Protein AF-A0A067CT91-F1 (afdb_monomer)

Sequence (136 aa):
MATRRDLDEMEADALPSALAAMAECAKYTSGLAAFYEASFDGAKAVHSSQTKEGVASLQEALALVTSNLTNLSSTLTAYMDCQCDELDRVHVKVDVLKLVRCAAYSAIGPTDAWPVPNRDASNIILLASTSGRRCR

pLDDT: mean 79.42, std 19.53, range [35.25, 97.0]

Nearest PDB structures (foldseek):
  8cqo-assembly1_B  TM=5.621E-01  e=2.980E+00  Borreliella burgdorferi B31
  2x3w-assembly2_C-2  TM=3.885E-01  e=8.613E+00  Mus musculus

Solvent-accessible surface area (backbone atoms only — not comparable to full-atom values): 8254 Å² total; per-residue (Å²): 132,69,49,76,65,56,49,52,49,36,66,72,42,55,51,54,50,38,52,49,52,42,51,52,49,51,52,52,53,51,50,52,50,54,49,48,53,65,73,66,53,74,96,62,87,74,55,73,66,61,54,52,54,47,52,51,52,52,51,51,52,51,50,51,51,53,50,41,50,51,50,36,53,51,53,52,49,56,50,52,52,39,52,50,51,51,51,52,52,51,50,53,53,51,52,50,51,52,50,52,51,52,53,51,51,67,71,71,48,96,66,97,79,74,85,71,85,84,78,80,96,79,76,90,83,79,79,86,88,74,89,82,78,87,77,136

Foldseek 3Di:
DDDPVNLVCLVPPQLVPLVVLLVVLVVVVVVLVVVVCVVPPDPDDDDPVVVVVNVVVVVVSVVSNVVSVVSNVVSVVVNVVNVVVVVVVVVVVVVVVVVVVVVVDVVVDDDPDDDDPDDDPPPPDDPDDDPDDDDD

Organism: Saprolegnia parasitica (strain CBS 223.65) (NCBI:txid695850)

Radius of gyration: 29.06 Å; Cα contacts (8 Å, |Δi|>4): 39; chains: 1; bounding box: 56×35×88 Å

Structure (mmCIF, N/CA/C/O backbone):
data_AF-A0A067CT91-F1
#
_entry.id   AF-A0A067CT91-F1
#
loop_
_atom_site.group_PDB
_atom_site.id
_atom_site.type_symbol
_atom_site.label_atom_id
_atom_site.label_alt_id
_atom_site.label_comp_id
_atom_site.label_asym_id
_atom_site.label_entity_id
_atom_site.label_seq_id
_atom_site.pdbx_PDB_ins_code
_atom_site.Cartn_x
_atom_site.Cartn_y
_atom_site.Cartn_z
_atom_site.occupancy
_atom_site.B_iso_or_equiv
_atom_site.auth_seq_id
_atom_site.auth_comp_id
_atom_site.auth_asym_id
_atom_site.auth_atom_id
_atom_site.pdbx_PDB_model_num
ATOM 1 N N . MET A 1 1 ? 17.652 7.616 -7.352 1.00 61.16 1 MET A N 1
ATOM 2 C CA . MET A 1 1 ? 17.290 6.807 -8.527 1.00 61.16 1 MET A CA 1
ATOM 3 C C . MET A 1 1 ? 17.067 5.395 -8.046 1.00 61.16 1 MET A C 1
ATOM 5 O O . MET A 1 1 ? 18.040 4.750 -7.663 1.00 61.16 1 MET A O 1
ATOM 9 N N . ALA A 1 2 ? 15.811 4.965 -8.030 1.00 74.19 2 ALA A N 1
ATOM 10 C CA . ALA A 1 2 ? 15.446 3.595 -7.708 1.00 74.19 2 ALA A CA 1
ATOM 11 C C . ALA A 1 2 ? 16.015 2.642 -8.764 1.00 74.19 2 ALA A C 1
ATOM 13 O O . ALA A 1 2 ? 16.121 2.974 -9.946 1.00 74.19 2 ALA A O 1
ATOM 14 N N . THR A 1 3 ? 16.464 1.471 -8.356 1.00 80.12 3 THR A N 1
ATOM 15 C CA . THR A 1 3 ? 16.940 0.403 -9.231 1.00 80.12 3 THR A CA 1
ATOM 16 C C . THR A 1 3 ? 15.797 -0.558 -9.536 1.00 80.12 3 THR A C 1
ATOM 18 O O . THR A 1 3 ? 14.829 -0.648 -8.786 1.00 80.12 3 THR A O 1
ATOM 21 N N . ARG A 1 4 ? 15.916 -1.333 -10.620 1.00 82.50 4 ARG A N 1
ATOM 22 C CA . ARG A 1 4 ? 14.945 -2.396 -10.918 1.00 82.50 4 ARG A CA 1
ATOM 23 C C . ARG A 1 4 ? 14.772 -3.369 -9.743 1.00 82.50 4 ARG A C 1
ATOM 25 O O . ARG A 1 4 ? 13.674 -3.842 -9.496 1.00 82.50 4 ARG A O 1
ATOM 32 N N . ARG A 1 5 ? 15.854 -3.608 -9.002 1.00 86.75 5 ARG A N 1
ATOM 33 C CA . ARG A 1 5 ? 15.851 -4.438 -7.802 1.00 86.75 5 ARG A CA 1
ATOM 34 C C . ARG A 1 5 ? 15.014 -3.830 -6.671 1.00 86.75 5 ARG A C 1
ATOM 36 O O . ARG A 1 5 ? 14.318 -4.579 -6.002 1.00 86.75 5 ARG A O 1
ATOM 43 N N . ASP A 1 6 ? 15.040 -2.509 -6.497 1.00 87.00 6 ASP A N 1
ATOM 44 C CA . ASP A 1 6 ? 14.220 -1.834 -5.480 1.00 87.00 6 ASP A CA 1
ATOM 45 C C . ASP A 1 6 ? 12.724 -2.037 -5.772 1.00 87.00 6 ASP A C 1
ATOM 47 O O . ASP A 1 6 ? 11.954 -2.328 -4.864 1.00 87.00 6 ASP A O 1
ATOM 51 N N . LEU A 1 7 ? 12.314 -1.987 -7.047 1.00 90.00 7 LEU A N 1
ATOM 52 C CA . LEU A 1 7 ? 10.942 -2.330 -7.445 1.00 90.00 7 LEU A CA 1
ATOM 53 C C . LEU A 1 7 ? 10.580 -3.778 -7.132 1.00 90.00 7 LEU A C 1
ATOM 55 O O . LEU A 1 7 ? 9.504 -4.026 -6.595 1.00 90.00 7 LEU A O 1
ATOM 59 N N . ASP A 1 8 ? 11.468 -4.718 -7.454 1.00 91.88 8 ASP A N 1
ATOM 60 C CA . ASP A 1 8 ? 11.218 -6.136 -7.195 1.00 91.88 8 ASP A CA 1
ATOM 61 C C . ASP A 1 8 ? 11.081 -6.398 -5.677 1.00 91.88 8 ASP A C 1
ATOM 63 O O . ASP A 1 8 ? 10.205 -7.151 -5.255 1.00 91.88 8 ASP A O 1
ATOM 67 N N . GLU A 1 9 ? 11.887 -5.733 -4.838 1.00 91.94 9 GLU A N 1
ATOM 68 C CA . GLU A 1 9 ? 11.780 -5.795 -3.371 1.00 91.94 9 GLU A CA 1
ATOM 69 C C . GLU A 1 9 ? 10.462 -5.173 -2.863 1.00 91.94 9 GLU A C 1
ATOM 71 O O . GLU A 1 9 ? 9.804 -5.731 -1.978 1.00 91.94 9 GLU A O 1
ATOM 76 N N . MET A 1 10 ? 10.014 -4.063 -3.459 1.00 93.00 10 MET A N 1
ATOM 77 C CA . MET A 1 10 ? 8.729 -3.449 -3.112 1.00 93.00 10 MET A CA 1
ATOM 78 C C . MET A 1 10 ? 7.526 -4.324 -3.482 1.00 93.00 10 MET A C 1
ATOM 80 O O . MET A 1 10 ? 6.580 -4.413 -2.698 1.00 93.00 10 MET A O 1
ATOM 84 N N . GLU A 1 11 ? 7.552 -4.965 -4.652 1.00 93.19 11 GLU A N 1
ATOM 85 C CA . GLU A 1 11 ? 6.474 -5.836 -5.142 1.00 93.19 11 GLU A CA 1
ATOM 86 C C . GLU A 1 11 ? 6.416 -7.168 -4.387 1.00 93.19 11 GLU A C 1
ATOM 88 O O . GLU A 1 11 ? 5.325 -7.681 -4.131 1.00 93.19 11 GLU A O 1
ATOM 93 N N . ALA A 1 12 ? 7.574 -7.721 -4.015 1.00 94.38 12 ALA A N 1
ATOM 94 C CA . ALA A 1 12 ? 7.660 -9.019 -3.356 1.00 94.38 12 ALA A CA 1
ATOM 95 C C . ALA A 1 12 ? 7.388 -8.966 -1.846 1.00 94.38 12 ALA A C 1
ATOM 97 O O . ALA A 1 12 ? 6.882 -9.947 -1.301 1.00 94.38 12 ALA A O 1
ATOM 98 N N . ASP A 1 13 ? 7.723 -7.859 -1.174 1.00 94.94 13 ASP A N 1
ATOM 99 C CA . ASP A 1 13 ? 7.678 -7.787 0.291 1.00 94.94 13 ASP A CA 1
ATOM 100 C C . ASP A 1 13 ? 6.944 -6.547 0.811 1.00 94.94 13 ASP A C 1
ATOM 102 O O . ASP A 1 13 ? 5.897 -6.668 1.451 1.00 94.94 13 ASP A O 1
ATOM 106 N N . ALA A 1 14 ? 7.434 -5.341 0.503 1.00 92.38 14 ALA A N 1
ATOM 107 C CA . ALA A 1 14 ? 6.953 -4.126 1.168 1.00 92.38 14 ALA A CA 1
ATOM 108 C C . ALA A 1 14 ? 5.453 -3.856 0.938 1.00 92.38 14 ALA A C 1
ATOM 110 O O . ALA A 1 14 ? 4.723 -3.567 1.891 1.00 92.38 14 ALA A O 1
ATOM 111 N N . LEU A 1 15 ? 4.974 -3.973 -0.307 1.00 93.94 15 LEU A N 1
ATOM 112 C CA . LEU A 1 15 ? 3.559 -3.785 -0.645 1.00 93.94 15 LEU A CA 1
ATOM 113 C C . LEU A 1 15 ? 2.668 -4.893 -0.055 1.00 93.94 15 LEU A C 1
ATOM 115 O O . LEU A 1 15 ? 1.705 -4.547 0.639 1.00 93.94 15 LEU A O 1
ATOM 119 N N . PRO A 1 16 ? 2.958 -6.198 -0.257 1.00 96.50 16 PRO A N 1
ATOM 120 C CA . PRO A 1 16 ? 2.215 -7.270 0.404 1.00 96.50 16 PRO A CA 1
ATOM 121 C C . PRO A 1 16 ? 2.158 -7.125 1.926 1.00 96.50 16 PRO A C 1
ATOM 123 O O . PRO A 1 16 ? 1.092 -7.296 2.514 1.00 96.50 16 PRO A O 1
ATOM 126 N N . SER A 1 17 ? 3.276 -6.763 2.560 1.00 95.94 17 SER A N 1
ATOM 127 C CA . SER A 1 17 ? 3.377 -6.583 4.009 1.00 95.94 17 SER A CA 1
ATOM 128 C C . SER A 1 17 ? 2.502 -5.427 4.506 1.00 95.94 17 SER A C 1
ATOM 130 O O . SER A 1 17 ? 1.702 -5.604 5.430 1.00 95.94 17 SER A O 1
ATOM 132 N N . ALA A 1 18 ? 2.552 -4.265 3.843 1.00 94.94 18 ALA A N 1
ATOM 133 C CA . ALA A 1 18 ? 1.709 -3.118 4.187 1.00 94.94 18 ALA A CA 1
ATOM 134 C C . ALA A 1 18 ? 0.207 -3.414 4.003 1.00 94.94 18 ALA A C 1
ATOM 136 O O . ALA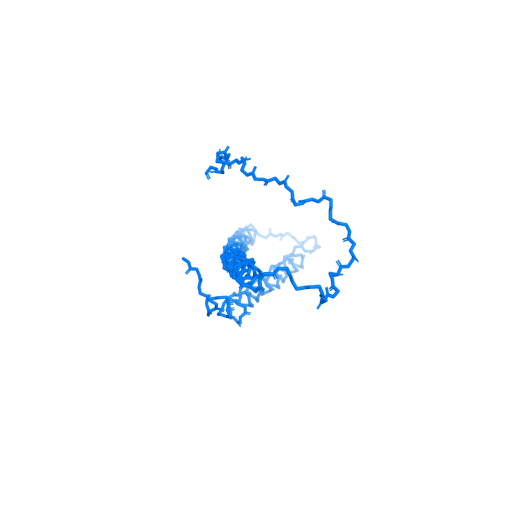 A 1 18 ? -0.617 -3.029 4.839 1.00 94.94 18 ALA A O 1
ATOM 137 N N . LEU A 1 19 ? -0.159 -4.135 2.937 1.00 95.00 19 LEU A N 1
ATOM 138 C CA . LEU A 1 19 ? -1.540 -4.561 2.689 1.00 95.00 19 LEU A CA 1
ATOM 139 C C . LEU A 1 19 ? -2.018 -5.594 3.718 1.00 95.00 19 LEU A C 1
ATOM 141 O O . LEU A 1 19 ? -3.145 -5.491 4.207 1.00 95.00 19 LEU A O 1
ATOM 145 N N . ALA A 1 20 ? -1.170 -6.557 4.084 1.00 96.44 20 ALA A N 1
ATOM 146 C CA . ALA A 1 20 ? -1.477 -7.546 5.113 1.00 96.44 20 ALA A CA 1
ATOM 147 C C . ALA A 1 20 ? -1.690 -6.885 6.484 1.00 96.44 20 ALA A C 1
ATOM 149 O O . ALA A 1 20 ? -2.673 -7.185 7.160 1.00 96.44 20 ALA A O 1
ATOM 150 N N . ALA A 1 21 ? -0.839 -5.925 6.861 1.00 94.62 21 ALA A N 1
ATOM 151 C CA . ALA A 1 21 ? -0.996 -5.156 8.096 1.00 94.62 21 ALA A CA 1
ATOM 152 C C . ALA A 1 21 ? -2.329 -4.384 8.133 1.00 94.62 21 ALA A C 1
ATOM 154 O O . ALA A 1 21 ? -3.032 -4.399 9.146 1.00 94.62 21 ALA A O 1
ATOM 155 N N . MET A 1 22 ? -2.728 -3.770 7.014 1.00 94.81 22 MET A N 1
ATOM 156 C CA . MET A 1 22 ? -4.035 -3.114 6.892 1.00 94.81 22 MET A CA 1
ATOM 157 C C . MET A 1 22 ? -5.204 -4.100 6.991 1.00 94.81 22 MET A C 1
ATOM 159 O O . MET A 1 22 ? -6.207 -3.791 7.637 1.00 94.81 22 MET A O 1
ATOM 163 N N . ALA A 1 23 ? -5.086 -5.291 6.399 1.00 95.00 23 ALA A N 1
ATOM 164 C CA . ALA A 1 23 ? -6.114 -6.324 6.492 1.00 95.00 23 ALA A CA 1
ATOM 165 C C . ALA A 1 23 ? -6.296 -6.823 7.936 1.00 95.00 23 ALA A C 1
ATOM 167 O O . ALA A 1 23 ? -7.428 -6.960 8.403 1.00 95.00 23 ALA A O 1
ATOM 168 N N . GLU A 1 24 ? -5.202 -7.041 8.668 1.00 95.12 24 GLU A N 1
ATOM 169 C CA . GLU A 1 24 ? -5.257 -7.400 10.090 1.00 95.12 24 GLU A CA 1
ATOM 170 C C . GLU A 1 24 ? -5.831 -6.263 10.946 1.00 95.12 24 GLU A C 1
ATOM 172 O O . GLU A 1 24 ? -6.676 -6.499 11.811 1.00 95.12 24 GLU A O 1
ATOM 177 N N . CYS A 1 25 ? -5.472 -5.012 10.650 1.00 94.94 25 CYS A N 1
ATOM 178 C CA . CYS A 1 25 ? -6.051 -3.843 11.310 1.00 94.94 25 CYS A CA 1
ATOM 179 C C . CYS A 1 25 ? -7.576 -3.752 11.095 1.00 94.94 25 CYS A C 1
ATOM 181 O O . CYS A 1 25 ? -8.330 -3.487 12.037 1.00 94.94 25 CYS A O 1
ATOM 183 N N . ALA A 1 26 ? -8.055 -4.044 9.883 1.00 94.38 26 ALA A N 1
ATOM 184 C CA . ALA A 1 26 ? -9.483 -4.082 9.572 1.00 94.38 26 ALA A CA 1
ATOM 185 C C . ALA A 1 26 ? -10.216 -5.207 10.326 1.00 94.38 26 ALA A C 1
ATOM 187 O O . ALA A 1 26 ? -11.309 -4.988 10.857 1.00 94.38 26 ALA A O 1
ATOM 188 N N . LYS A 1 27 ? -9.612 -6.399 10.435 1.00 95.44 27 LYS A N 1
ATOM 189 C CA . LYS A 1 27 ? -10.169 -7.506 11.234 1.00 95.44 27 LYS A CA 1
ATOM 190 C C . LYS A 1 27 ? -10.267 -7.135 12.712 1.00 95.44 27 LYS A C 1
ATOM 192 O O . LYS A 1 27 ? -11.321 -7.326 13.314 1.00 95.44 27 LYS A O 1
ATOM 197 N N . TYR A 1 28 ? -9.194 -6.580 13.277 1.00 94.06 28 TYR A N 1
ATOM 198 C CA . TYR A 1 28 ? -9.151 -6.152 14.675 1.00 94.06 28 TYR A CA 1
ATOM 199 C C . TYR A 1 28 ? -10.241 -5.120 14.985 1.00 94.06 28 TYR A C 1
ATOM 201 O O . TYR A 1 28 ? -11.024 -5.308 15.913 1.00 94.06 28 TYR A O 1
ATOM 209 N N . THR A 1 29 ? -10.341 -4.064 14.175 1.00 93.31 29 THR A N 1
ATOM 210 C CA . THR A 1 29 ? -11.334 -2.997 14.384 1.00 93.31 29 THR A CA 1
ATOM 211 C C . THR A 1 29 ? -12.771 -3.479 14.195 1.00 93.31 29 THR A C 1
ATOM 213 O O . THR A 1 29 ? -13.646 -3.082 14.961 1.00 93.31 29 THR A O 1
ATOM 216 N N . SER A 1 30 ? -13.015 -4.394 13.252 1.00 93.12 30 SER A N 1
ATOM 217 C CA . SER A 1 30 ? -14.328 -5.037 13.087 1.00 93.12 30 SER A CA 1
ATOM 218 C C . SER A 1 30 ? -14.702 -5.895 14.301 1.00 93.12 30 SER A C 1
ATOM 220 O O . SER A 1 30 ? -15.831 -5.831 14.782 1.00 93.12 30 SER A O 1
ATOM 222 N N . GLY A 1 31 ? -13.751 -6.671 14.836 1.00 92.25 31 GLY A N 1
ATOM 223 C CA . GLY A 1 31 ? -13.958 -7.457 16.055 1.00 92.25 31 GLY A CA 1
ATOM 224 C C . GLY A 1 31 ? -14.211 -6.581 17.283 1.00 92.25 31 GLY A C 1
ATOM 225 O O . GLY A 1 31 ? -15.087 -6.888 18.089 1.00 92.25 31 GLY A O 1
ATOM 226 N N . LEU A 1 32 ? -13.499 -5.456 17.390 1.00 91.50 32 LEU A N 1
ATOM 227 C CA . LEU A 1 32 ? -13.699 -4.474 18.454 1.00 91.50 32 LEU A CA 1
ATOM 228 C C . LEU A 1 32 ? -15.090 -3.827 18.377 1.00 91.50 32 LEU A C 1
ATOM 230 O O . LEU A 1 32 ? -15.761 -3.689 19.399 1.00 91.50 32 LEU A O 1
ATOM 234 N N . ALA A 1 33 ? -15.548 -3.482 17.169 1.00 88.88 33 ALA A N 1
ATOM 235 C CA . ALA A 1 33 ? -16.893 -2.958 16.948 1.00 88.88 33 ALA A CA 1
ATOM 236 C C . ALA A 1 33 ? -17.967 -3.967 17.386 1.00 88.88 33 ALA A C 1
ATOM 238 O O . ALA A 1 33 ? -18.842 -3.612 18.173 1.00 88.88 33 ALA A O 1
ATOM 239 N N . ALA A 1 34 ? -17.847 -5.232 16.969 1.00 89.50 34 ALA A N 1
ATOM 240 C CA . ALA A 1 34 ? -18.775 -6.294 17.361 1.00 89.50 34 ALA A CA 1
ATOM 241 C C . ALA A 1 34 ? -18.771 -6.557 18.879 1.00 89.50 34 ALA A C 1
ATOM 243 O O . ALA A 1 34 ? -19.825 -6.773 19.4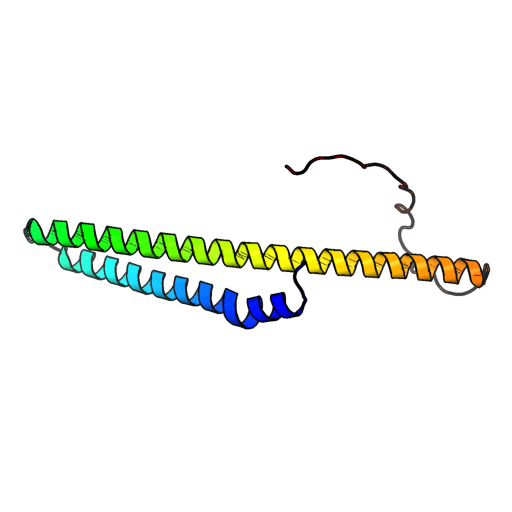77 1.00 89.50 34 ALA A O 1
ATOM 244 N N . PHE A 1 35 ? -17.597 -6.514 19.523 1.00 87.75 35 PHE A N 1
ATOM 245 C CA . PHE A 1 35 ? -17.479 -6.652 20.975 1.00 87.75 35 PHE A CA 1
ATOM 246 C C . PHE A 1 35 ? -18.238 -5.546 21.709 1.00 87.75 35 PHE A C 1
ATOM 248 O O . PHE A 1 35 ? -18.976 -5.835 22.654 1.00 87.75 35 PHE A O 1
ATOM 255 N N . TYR A 1 36 ? -18.073 -4.288 21.291 1.00 85.88 36 TYR A N 1
ATOM 256 C CA . TYR A 1 36 ? -18.772 -3.181 21.933 1.00 85.88 36 TYR A CA 1
ATOM 257 C C . TYR A 1 36 ? -20.263 -3.189 21.629 1.00 85.88 36 TYR A C 1
ATOM 259 O O . TYR A 1 36 ? -21.048 -3.009 22.554 1.00 85.88 36 TYR A O 1
ATOM 267 N N . GLU A 1 37 ? -20.667 -3.485 20.397 1.00 85.44 37 GLU A N 1
ATOM 268 C CA . GLU A 1 37 ? -22.080 -3.658 20.064 1.00 85.44 37 GLU A CA 1
ATOM 269 C C . GLU A 1 37 ? -22.733 -4.685 21.001 1.00 85.44 37 GLU A C 1
ATOM 271 O O . GLU A 1 37 ? -23.684 -4.343 21.694 1.00 85.44 37 GLU A O 1
ATOM 276 N N . ALA A 1 38 ? -22.138 -5.871 21.172 1.00 84.81 38 ALA A N 1
ATOM 277 C CA . ALA A 1 38 ? -22.639 -6.897 22.093 1.00 84.81 38 ALA A CA 1
ATOM 278 C C . ALA A 1 38 ? -22.555 -6.511 23.586 1.00 84.81 38 ALA A C 1
ATOM 280 O O . ALA A 1 38 ?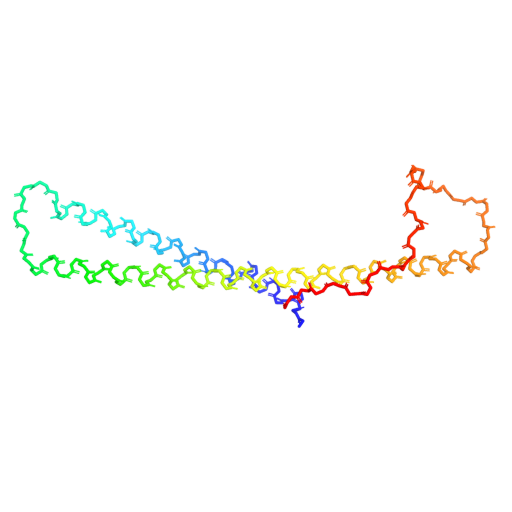 -23.396 -6.925 24.387 1.00 84.81 38 ALA A O 1
ATOM 281 N N . SER A 1 39 ? -21.536 -5.744 23.987 1.00 80.06 39 SER A N 1
ATOM 282 C CA . SER A 1 39 ? -21.329 -5.334 25.386 1.00 80.06 39 SER A CA 1
ATOM 283 C C . SER A 1 39 ? -22.319 -4.263 25.844 1.00 80.06 39 SER A C 1
ATOM 285 O O . SER A 1 39 ? -22.657 -4.207 27.028 1.00 80.06 39 SER A O 1
ATOM 287 N N . PHE A 1 40 ? -22.773 -3.423 24.914 1.00 77.19 40 PHE A N 1
ATOM 288 C CA . PHE A 1 40 ? -23.707 -2.326 25.160 1.00 77.19 40 PHE A CA 1
ATOM 289 C C . PHE A 1 40 ? -25.145 -2.643 24.716 1.00 77.19 40 PHE A C 1
ATOM 291 O O . PHE A 1 40 ? -26.035 -1.815 24.920 1.00 77.19 40 PHE A O 1
ATOM 298 N N . ASP A 1 41 ? -25.392 -3.830 24.153 1.00 75.56 41 ASP A N 1
ATOM 299 C CA . ASP A 1 41 ? -26.719 -4.229 23.691 1.00 75.56 41 ASP A CA 1
ATOM 300 C C . ASP A 1 41 ? -27.698 -4.492 24.854 1.00 75.56 41 ASP A C 1
ATOM 302 O O . ASP A 1 41 ? -27.369 -5.121 25.868 1.00 75.56 41 ASP A O 1
ATOM 306 N N . GLY A 1 42 ? -28.933 -4.014 24.675 1.00 55.41 42 GLY A N 1
ATOM 307 C CA . GLY A 1 42 ? -30.098 -4.278 25.521 1.00 55.41 42 GLY A CA 1
ATOM 308 C C . GLY A 1 42 ? -30.046 -3.738 26.956 1.00 55.41 42 GLY A C 1
ATOM 309 O O . GLY A 1 42 ? -29.637 -4.456 27.856 1.00 55.41 42 GLY A O 1
ATOM 310 N N . ALA A 1 43 ? -30.567 -2.525 27.198 1.00 59.69 43 ALA A N 1
ATOM 311 C CA . ALA A 1 43 ? -31.014 -1.967 28.498 1.00 59.69 43 ALA A CA 1
ATOM 312 C C . ALA A 1 43 ? -30.100 -2.128 29.744 1.00 59.69 43 ALA A C 1
ATOM 314 O O . ALA A 1 43 ? -30.517 -1.813 30.862 1.00 59.69 43 ALA A O 1
ATOM 315 N N . LYS A 1 44 ? -28.859 -2.597 29.592 1.00 69.44 44 LYS A N 1
ATOM 316 C CA . LYS A 1 44 ? -27.908 -2.792 30.684 1.00 69.44 44 LYS A CA 1
ATOM 317 C C . LYS A 1 44 ? -27.294 -1.447 31.039 1.00 69.44 44 LYS A C 1
ATOM 319 O O . LYS A 1 44 ? -26.667 -0.794 30.211 1.00 69.44 44 LYS A O 1
ATOM 324 N N . ALA A 1 45 ? -27.473 -1.035 32.290 1.00 63.72 45 ALA A N 1
ATOM 325 C CA . ALA A 1 45 ? -26.767 0.116 32.828 1.00 63.72 45 ALA A CA 1
ATOM 326 C C . ALA A 1 45 ? -25.263 -0.189 32.826 1.00 63.72 45 ALA A C 1
ATOM 328 O O . ALA A 1 45 ? -24.803 -1.065 33.559 1.00 63.72 45 ALA A O 1
ATOM 329 N 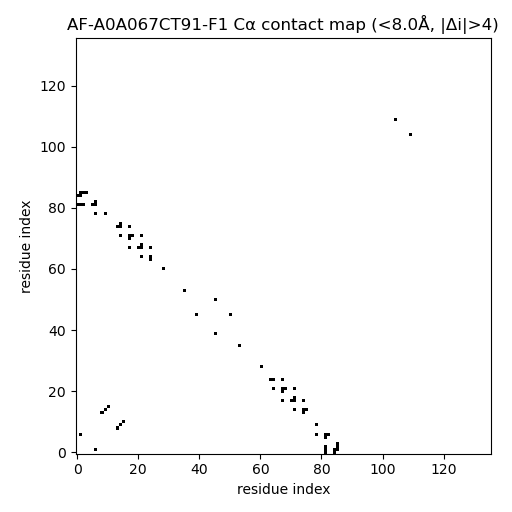N . VAL A 1 46 ? -24.510 0.512 31.981 1.00 73.88 46 VAL A N 1
ATOM 330 C CA . VAL A 1 46 ? -23.060 0.337 31.896 1.00 73.88 46 VAL A CA 1
ATOM 331 C C . VAL A 1 46 ? -22.375 1.168 32.968 1.00 73.88 46 VAL A C 1
ATOM 333 O O . VAL A 1 46 ? -22.694 2.342 33.171 1.00 73.88 46 VAL A O 1
ATOM 336 N N . HIS A 1 47 ? -21.429 0.553 33.675 1.00 80.12 47 HIS A N 1
ATOM 337 C CA . HIS A 1 47 ? -20.665 1.253 34.694 1.00 80.12 47 HIS A CA 1
ATOM 338 C C . HIS A 1 47 ? -19.702 2.257 34.042 1.00 80.12 47 HIS A C 1
ATOM 340 O O . HIS A 1 47 ? -19.076 1.966 33.024 1.00 80.12 47 HIS A O 1
ATOM 346 N N . SER A 1 48 ? -19.518 3.429 34.654 1.00 79.44 48 SER A N 1
ATOM 347 C CA . SER A 1 48 ? -18.697 4.509 34.077 1.00 79.44 48 SER A CA 1
ATOM 348 C C . SER A 1 48 ? -17.235 4.114 33.808 1.00 79.44 48 SER A C 1
ATOM 350 O O . SER A 1 48 ? -16.603 4.676 32.914 1.00 79.44 48 SER A O 1
ATOM 352 N N . SER A 1 49 ? -16.691 3.135 34.543 1.00 82.06 49 SER A N 1
ATOM 353 C CA . SER A 1 49 ? -15.351 2.584 34.285 1.00 82.06 49 SER A CA 1
ATOM 354 C C . SER A 1 49 ? -15.271 1.829 32.955 1.00 82.06 49 SER A C 1
ATOM 356 O O . SER A 1 49 ? -14.312 2.024 32.218 1.00 82.06 49 SER A O 1
ATOM 358 N N . GLN A 1 50 ? -16.304 1.056 32.599 1.00 79.81 50 GLN A N 1
ATOM 359 C CA . GLN A 1 50 ? -16.365 0.305 31.340 1.00 79.81 50 GLN A CA 1
ATOM 360 C C . GLN A 1 50 ? -16.447 1.253 30.138 1.00 79.81 50 GLN A C 1
ATOM 362 O O . GLN A 1 50 ? -15.845 1.003 29.099 1.00 79.81 50 GLN A O 1
ATOM 367 N N . THR A 1 51 ? -17.130 2.391 30.291 1.00 81.25 51 THR A N 1
ATOM 368 C CA . THR A 1 51 ? -17.163 3.436 29.259 1.00 81.25 51 THR A CA 1
ATOM 369 C C . THR A 1 51 ? -15.794 4.095 29.068 1.00 81.25 51 THR A C 1
ATOM 371 O O . THR A 1 51 ? -15.400 4.352 27.935 1.00 81.25 51 THR A O 1
ATOM 374 N N . LYS A 1 52 ? -15.041 4.353 30.149 1.00 86.06 52 LYS A N 1
ATOM 375 C CA . LYS A 1 52 ? -13.686 4.933 30.062 1.00 86.06 52 LYS A CA 1
ATOM 376 C C . LYS A 1 52 ? -12.695 3.988 29.387 1.00 86.06 52 LYS A C 1
ATOM 378 O O . LYS A 1 52 ? -11.964 4.422 28.503 1.00 86.06 52 LYS A O 1
ATOM 383 N N . GLU A 1 53 ? -12.701 2.716 29.776 1.00 86.44 53 GLU A N 1
ATOM 384 C CA . GLU A 1 53 ? -11.893 1.673 29.130 1.00 86.44 53 GLU A CA 1
ATOM 385 C C . GLU A 1 53 ? -12.283 1.509 27.654 1.00 86.44 53 GLU A C 1
ATOM 387 O O . GLU A 1 53 ? -11.413 1.415 26.792 1.00 86.44 53 GLU A O 1
ATOM 392 N N . GLY A 1 54 ? -13.585 1.586 27.352 1.00 86.81 54 GLY A N 1
ATOM 393 C CA . GLY A 1 54 ? -14.111 1.593 25.989 1.00 86.81 54 GLY A CA 1
ATOM 394 C C . GLY A 1 54 ? -13.541 2.710 25.119 1.00 86.81 54 GLY A C 1
ATOM 395 O O . GLY A 1 54 ? -13.025 2.466 24.030 1.00 86.81 54 GLY A O 1
ATOM 396 N N . VAL A 1 55 ? -13.588 3.945 25.621 1.00 87.25 55 VAL A N 1
ATOM 397 C CA . VAL A 1 55 ? -13.036 5.111 24.917 1.00 87.25 55 VAL A CA 1
ATOM 398 C C . VAL A 1 55 ? -11.525 4.981 24.719 1.00 87.25 55 VAL A C 1
ATOM 400 O O . VAL A 1 55 ? -11.043 5.283 23.630 1.00 87.25 55 VAL A O 1
ATOM 403 N N . ALA A 1 56 ? -10.783 4.509 25.727 1.00 90.94 56 ALA A N 1
ATOM 404 C CA . ALA A 1 56 ? -9.338 4.310 25.614 1.00 90.94 56 ALA A CA 1
ATOM 405 C C . ALA A 1 56 ? -8.987 3.278 24.528 1.00 90.94 56 ALA A C 1
ATOM 407 O O . ALA A 1 56 ? -8.161 3.553 23.660 1.00 90.94 56 ALA A O 1
ATOM 408 N N . SER A 1 57 ? -9.683 2.138 24.499 1.00 90.75 57 SER A N 1
ATOM 409 C CA . SER A 1 57 ? -9.468 1.113 23.472 1.00 90.75 57 SER A CA 1
ATOM 410 C C . SER A 1 57 ? -9.813 1.610 22.061 1.00 90.75 57 SER A C 1
ATOM 412 O O . SER A 1 57 ? -9.083 1.333 21.110 1.00 90.75 57 SER A O 1
ATOM 414 N N . LEU A 1 58 ? -10.876 2.408 21.906 1.00 90.75 58 LEU A N 1
ATOM 415 C CA . LEU A 1 58 ? -11.212 3.033 20.620 1.00 90.75 58 LEU A CA 1
ATOM 416 C C . LEU A 1 58 ? -10.151 4.048 20.166 1.00 90.75 58 LEU A C 1
ATOM 418 O O . LEU A 1 58 ? -9.870 4.147 18.971 1.00 90.75 58 LEU A O 1
ATOM 422 N N . GLN A 1 59 ? -9.543 4.788 21.096 1.00 94.00 59 GLN A N 1
ATOM 423 C CA . GLN A 1 59 ? -8.436 5.699 20.787 1.00 94.00 59 GLN A CA 1
ATOM 424 C C . GLN A 1 59 ? -7.188 4.941 20.324 1.00 94.00 59 GLN A C 1
ATOM 426 O O . GLN A 1 59 ? -6.560 5.344 19.344 1.00 94.00 59 GLN A O 1
ATOM 431 N N . GLU A 1 60 ? -6.856 3.824 20.973 1.00 94.31 60 GLU A N 1
ATOM 432 C CA . GLU A 1 60 ? -5.762 2.941 20.548 1.00 94.31 60 GLU A CA 1
ATOM 433 C C . GLU A 1 60 ? -6.021 2.353 19.156 1.00 94.31 60 GLU A C 1
ATOM 435 O O . GLU A 1 60 ? -5.145 2.390 18.289 1.00 94.31 60 GLU A O 1
ATOM 440 N N . ALA A 1 61 ? -7.247 1.888 18.901 1.00 93.81 61 ALA A N 1
ATOM 441 C CA . ALA A 1 61 ? -7.653 1.382 17.595 1.00 93.81 61 ALA A CA 1
ATOM 442 C C . ALA A 1 61 ? -7.538 2.455 16.498 1.00 93.81 61 ALA A C 1
ATOM 444 O O . ALA A 1 61 ? -7.028 2.179 15.412 1.00 93.81 61 ALA A O 1
ATOM 445 N N . LEU A 1 62 ? -7.949 3.695 16.783 1.00 95.00 62 LEU A N 1
ATOM 446 C CA . LEU A 1 62 ? -7.816 4.816 15.850 1.00 95.00 62 LEU A CA 1
ATOM 447 C C . LEU A 1 62 ? -6.346 5.146 15.552 1.00 95.00 62 LEU A C 1
ATOM 449 O O . LEU A 1 62 ? -5.989 5.394 14.396 1.00 95.00 62 LEU A O 1
ATOM 453 N N . ALA A 1 63 ? -5.487 5.131 16.574 1.00 95.38 63 ALA A N 1
ATOM 454 C CA . ALA A 1 63 ? -4.053 5.345 16.405 1.00 95.38 63 ALA A CA 1
ATOM 455 C C . ALA A 1 63 ? -3.422 4.248 15.531 1.00 95.38 63 ALA A C 1
ATOM 457 O O . ALA A 1 63 ? -2.651 4.555 14.618 1.00 95.38 63 ALA A O 1
ATOM 458 N N . LEU A 1 64 ? -3.811 2.987 15.745 1.00 94.94 64 LEU A N 1
ATOM 459 C CA . LEU A 1 64 ? -3.362 1.849 14.942 1.00 94.94 64 LEU A CA 1
ATOM 460 C C . LEU A 1 64 ? -3.789 1.979 13.471 1.00 94.94 64 LEU A C 1
ATOM 462 O O . LEU A 1 64 ? -2.959 1.809 12.577 1.00 94.94 64 LEU A O 1
ATOM 466 N N . VAL A 1 65 ? -5.056 2.322 13.210 1.00 96.00 65 VAL A N 1
ATOM 467 C CA . VAL A 1 65 ? -5.565 2.551 11.843 1.00 96.00 65 VAL A CA 1
ATOM 468 C C . VAL A 1 65 ? -4.793 3.675 11.163 1.00 96.00 65 VAL A C 1
ATOM 470 O O . VAL A 1 65 ? -4.346 3.523 10.029 1.00 96.00 65 VAL A O 1
ATOM 473 N N . THR A 1 66 ? -4.589 4.790 11.865 1.00 96.50 66 THR A N 1
ATOM 474 C CA . THR A 1 66 ? -3.870 5.952 11.324 1.00 96.50 66 THR A CA 1
ATOM 475 C C . THR A 1 66 ? -2.419 5.602 10.987 1.00 96.50 66 THR A C 1
ATOM 477 O O . THR A 1 66 ? -1.917 5.986 9.928 1.00 96.50 66 THR A O 1
ATOM 480 N N . SER A 1 67 ? -1.750 4.840 11.857 1.00 96.38 67 SER A N 1
ATOM 481 C CA . SER A 1 67 ? -0.377 4.381 11.640 1.00 96.38 67 SER A CA 1
ATOM 482 C C . SER A 1 67 ? -0.271 3.457 10.426 1.00 96.38 67 SER A C 1
ATOM 484 O O . SER A 1 67 ? 0.550 3.712 9.543 1.00 96.38 67 SER A O 1
ATOM 486 N N . ASN A 1 68 ? -1.142 2.448 10.319 1.00 95.69 68 ASN A N 1
ATOM 487 C CA . ASN A 1 68 ? -1.131 1.531 9.178 1.00 95.69 68 ASN A CA 1
ATOM 488 C C . ASN A 1 68 ? -1.492 2.235 7.860 1.00 95.69 68 ASN A C 1
ATOM 490 O O . ASN A 1 68 ? -0.865 1.964 6.837 1.00 95.69 68 ASN A O 1
ATOM 494 N N . LEU A 1 69 ? -2.435 3.187 7.880 1.00 96.19 69 LEU A N 1
ATOM 495 C CA . LEU A 1 69 ? -2.787 3.982 6.700 1.00 96.19 69 LEU A CA 1
ATOM 496 C C . LEU A 1 69 ? -1.609 4.847 6.235 1.00 96.19 69 LEU A C 1
ATOM 498 O O . LEU A 1 69 ? -1.327 4.923 5.040 1.00 96.19 69 LEU A O 1
ATOM 502 N N . THR A 1 70 ? -0.902 5.468 7.181 1.00 96.75 70 THR A N 1
ATOM 503 C CA . THR A 1 70 ? 0.300 6.262 6.892 1.00 96.75 70 THR A CA 1
ATOM 504 C C . THR A 1 70 ? 1.388 5.385 6.280 1.00 96.75 70 THR A C 1
ATOM 506 O O . THR A 1 70 ? 1.968 5.757 5.260 1.00 96.75 70 THR A O 1
ATOM 509 N N . ASN A 1 71 ? 1.618 4.198 6.854 1.00 95.81 71 ASN A N 1
ATOM 510 C CA . ASN A 1 71 ? 2.582 3.236 6.332 1.00 95.81 71 ASN A CA 1
ATOM 511 C C . ASN A 1 71 ? 2.228 2.834 4.892 1.00 95.81 71 ASN A C 1
ATOM 513 O O . ASN A 1 71 ? 3.022 3.078 3.988 1.00 95.81 71 ASN A O 1
ATOM 517 N N . LEU A 1 72 ? 1.001 2.354 4.652 1.00 96.56 72 LEU A N 1
ATOM 518 C CA . LEU A 1 72 ? 0.541 1.961 3.317 1.00 96.56 72 LEU A CA 1
ATOM 519 C C . LEU A 1 72 ? 0.654 3.109 2.303 1.00 96.56 72 LEU A C 1
ATOM 521 O O . LEU A 1 72 ? 1.134 2.900 1.190 1.00 96.56 72 LEU A O 1
ATOM 525 N N . SER A 1 73 ? 0.248 4.324 2.681 1.00 97.00 73 SER A N 1
ATOM 526 C CA . SER A 1 73 ? 0.349 5.497 1.807 1.00 97.00 73 SER A CA 1
ATOM 527 C C . SER A 1 73 ? 1.800 5.802 1.433 1.00 97.00 73 SER A C 1
ATOM 529 O O . SER A 1 73 ? 2.083 6.113 0.274 1.00 97.00 73 SER A O 1
ATOM 531 N N . SER A 1 74 ? 2.724 5.712 2.392 1.00 96.12 74 SER A N 1
ATOM 532 C CA . SER A 1 74 ? 4.147 5.945 2.137 1.00 96.12 74 SER A CA 1
ATOM 533 C C . SER A 1 74 ? 4.753 4.861 1.240 1.00 96.12 74 SER A C 1
ATOM 535 O O . SER A 1 74 ? 5.449 5.191 0.282 1.00 96.12 74 SER A O 1
ATOM 537 N N . THR A 1 75 ? 4.405 3.588 1.465 1.00 95.12 75 THR A N 1
ATOM 538 C CA . THR A 1 75 ? 4.842 2.464 0.627 1.00 95.12 75 THR A CA 1
ATOM 539 C C . THR A 1 75 ? 4.318 2.597 -0.802 1.00 95.12 75 THR A C 1
ATOM 541 O O . THR A 1 75 ? 5.079 2.428 -1.749 1.00 95.12 75 THR A O 1
ATOM 544 N N . LEU A 1 76 ? 3.042 2.950 -0.985 1.00 95.88 76 LEU A N 1
ATOM 545 C CA . LEU A 1 76 ? 2.470 3.168 -2.318 1.00 95.88 76 LEU A CA 1
ATOM 546 C C . LEU A 1 76 ? 3.129 4.344 -3.042 1.00 95.88 76 LEU A C 1
ATOM 548 O O . LEU A 1 76 ? 3.388 4.252 -4.238 1.00 95.88 76 LEU A O 1
ATOM 552 N N . THR A 1 77 ? 3.423 5.430 -2.325 1.00 95.69 77 THR A N 1
ATOM 553 C CA . THR A 1 77 ? 4.104 6.597 -2.904 1.00 95.69 77 THR A CA 1
ATOM 554 C C . THR A 1 77 ? 5.498 6.219 -3.393 1.00 95.69 77 THR A C 1
ATOM 556 O O . THR A 1 77 ? 5.809 6.431 -4.560 1.00 95.69 77 THR A O 1
ATOM 559 N N . ALA A 1 78 ? 6.290 5.557 -2.545 1.00 93.06 78 ALA A N 1
ATOM 560 C CA . ALA A 1 78 ? 7.619 5.092 -2.923 1.00 93.06 78 ALA A CA 1
ATOM 561 C C . ALA A 1 78 ? 7.578 4.117 -4.115 1.00 93.06 78 ALA A C 1
ATOM 563 O O . ALA A 1 78 ? 8.431 4.189 -4.997 1.00 93.06 78 ALA A O 1
ATOM 564 N N . TYR A 1 79 ? 6.559 3.256 -4.195 1.00 94.38 79 TYR A N 1
ATOM 565 C CA . TYR A 1 79 ? 6.392 2.345 -5.326 1.00 94.38 79 TYR A CA 1
ATOM 566 C C . TYR A 1 79 ? 6.112 3.093 -6.633 1.00 94.38 79 TYR A C 1
ATOM 568 O O . TYR A 1 79 ? 6.732 2.804 -7.657 1.00 94.38 79 TYR A O 1
ATOM 576 N N . MET A 1 80 ? 5.208 4.077 -6.603 1.00 94.81 80 MET A N 1
ATOM 577 C CA . MET A 1 80 ? 4.905 4.908 -7.771 1.00 94.81 80 MET A CA 1
ATOM 578 C C . MET A 1 80 ? 6.126 5.706 -8.233 1.00 94.81 80 MET A C 1
ATOM 580 O O . MET A 1 80 ? 6.383 5.763 -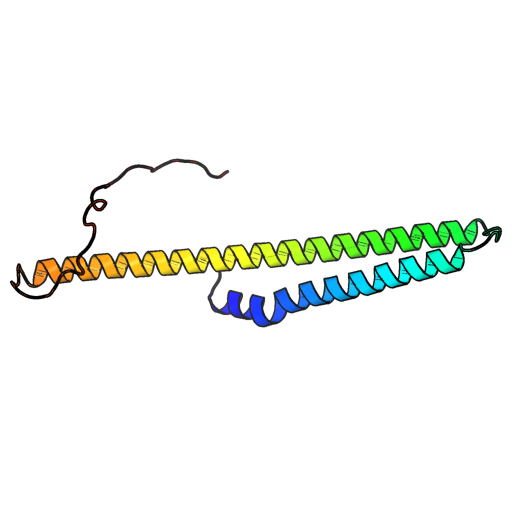9.433 1.00 94.81 80 MET A O 1
ATOM 584 N N . ASP A 1 81 ? 6.912 6.255 -7.304 1.00 92.69 81 ASP A N 1
ATOM 585 C CA . ASP A 1 81 ? 8.154 6.962 -7.632 1.00 92.69 81 ASP A CA 1
ATOM 586 C C . ASP A 1 81 ? 9.149 6.035 -8.345 1.00 92.69 81 ASP A C 1
ATOM 588 O O . ASP A 1 81 ? 9.728 6.399 -9.370 1.00 92.69 81 ASP A O 1
ATOM 592 N N . CYS A 1 82 ? 9.290 4.796 -7.866 1.00 91.25 82 CYS A N 1
ATOM 593 C CA . CYS A 1 82 ? 10.148 3.804 -8.507 1.00 91.25 82 CYS A CA 1
ATOM 594 C C . CYS A 1 82 ? 9.655 3.420 -9.919 1.00 91.25 82 CYS A C 1
ATOM 596 O O . CYS A 1 82 ? 10.466 3.236 -10.828 1.00 91.25 82 CYS A O 1
ATOM 598 N N . GLN A 1 83 ? 8.337 3.323 -10.129 1.00 93.25 83 GLN A N 1
ATOM 599 C CA . GLN A 1 83 ? 7.750 3.062 -11.452 1.00 93.25 83 GLN A CA 1
ATOM 600 C C . GLN A 1 83 ? 7.983 4.230 -12.423 1.00 93.25 83 GLN A C 1
ATOM 602 O O . GLN A 1 83 ? 8.303 4.005 -13.592 1.00 93.25 83 GLN A O 1
ATOM 607 N N . CYS A 1 84 ? 7.874 5.473 -11.945 1.00 92.44 84 CYS A N 1
ATOM 608 C CA . CYS A 1 84 ? 8.193 6.666 -12.731 1.00 92.44 84 CYS A CA 1
ATOM 609 C C . CYS A 1 84 ? 9.666 6.676 -13.171 1.00 92.44 84 CYS A C 1
ATOM 611 O O . CYS A 1 84 ? 9.942 6.858 -14.358 1.00 92.44 8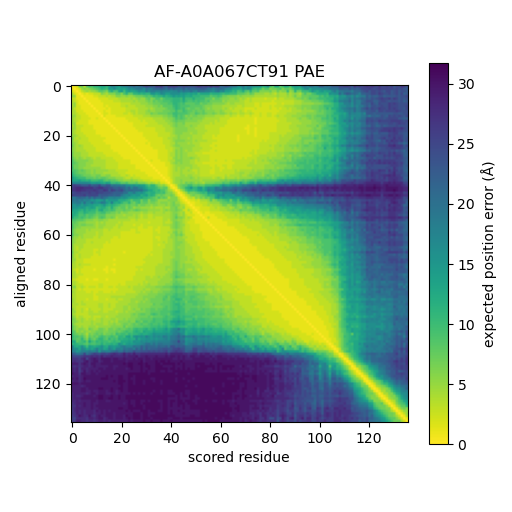4 CYS A O 1
ATOM 613 N N . ASP A 1 85 ? 10.596 6.386 -12.252 1.00 90.56 85 ASP A N 1
ATOM 614 C CA . ASP A 1 85 ? 12.033 6.280 -12.550 1.00 90.56 85 ASP A CA 1
ATOM 615 C C . ASP A 1 85 ? 12.321 5.238 -13.657 1.00 90.56 85 ASP A C 1
ATOM 617 O O . ASP A 1 85 ? 13.167 5.457 -14.533 1.00 90.56 85 ASP A O 1
ATOM 621 N N . GLU A 1 86 ? 11.622 4.095 -13.657 1.00 89.69 86 GLU A N 1
ATOM 622 C CA . GLU A 1 86 ? 11.769 3.078 -14.709 1.00 89.69 86 GLU A CA 1
ATOM 623 C C . GLU A 1 86 ? 11.179 3.515 -16.054 1.00 89.69 86 GLU A C 1
ATOM 625 O O . GLU A 1 86 ? 11.797 3.280 -17.099 1.00 89.69 86 GLU A O 1
ATOM 630 N N . LEU A 1 87 ? 10.020 4.180 -16.057 1.00 92.31 87 LEU A N 1
ATOM 631 C CA . LEU A 1 87 ? 9.437 4.726 -17.285 1.00 92.31 87 LEU A CA 1
ATOM 632 C C . LEU A 1 87 ? 10.366 5.757 -17.932 1.00 92.31 87 LEU A C 1
ATOM 634 O O . LEU A 1 87 ? 10.591 5.700 -19.144 1.00 92.31 87 LEU A O 1
ATOM 638 N N . ASP A 1 88 ? 10.982 6.628 -17.135 1.00 91.88 88 ASP A N 1
ATOM 639 C CA . ASP A 1 88 ? 11.960 7.602 -17.622 1.00 91.88 88 ASP A CA 1
ATOM 640 C C . ASP A 1 88 ? 13.182 6.920 -18.252 1.00 91.88 88 ASP A C 1
ATOM 642 O O . ASP A 1 88 ? 13.640 7.308 -19.333 1.00 91.88 88 ASP A O 1
ATOM 646 N N . ARG A 1 89 ? 13.679 5.832 -17.650 1.00 89.50 89 ARG A N 1
ATOM 647 C CA . ARG A 1 89 ? 14.765 5.027 -18.239 1.00 89.50 89 ARG A CA 1
ATOM 648 C C . ARG A 1 89 ? 14.371 4.401 -19.570 1.00 89.50 89 ARG A C 1
ATOM 650 O O . ARG A 1 89 ? 15.189 4.364 -20.495 1.00 89.50 89 ARG A O 1
ATOM 657 N N . VAL A 1 90 ? 13.149 3.883 -19.675 1.00 92.56 90 VAL A N 1
ATOM 658 C CA . VAL A 1 90 ? 12.632 3.315 -20.927 1.00 92.56 90 VAL A CA 1
ATOM 659 C C . VAL A 1 90 ? 12.517 4.401 -21.995 1.00 92.56 90 VAL A C 1
ATOM 661 O O . VAL A 1 90 ? 12.976 4.177 -23.116 1.00 92.56 90 VAL A O 1
ATOM 664 N N . HIS A 1 91 ? 12.003 5.586 -21.656 1.00 93.94 91 HIS A N 1
ATOM 665 C CA . HIS A 1 91 ? 11.930 6.719 -22.580 1.00 93.94 91 HIS A CA 1
ATOM 666 C C . HIS A 1 91 ? 13.306 7.106 -23.129 1.00 93.94 91 HIS A C 1
ATOM 668 O O . HIS A 1 91 ? 13.474 7.179 -24.348 1.00 93.94 91 HIS A O 1
ATOM 674 N N . VAL A 1 92 ? 14.319 7.236 -22.264 1.00 94.50 92 VAL A N 1
ATOM 675 C CA . VAL A 1 92 ? 15.695 7.536 -22.696 1.00 94.50 92 VAL A CA 1
ATOM 676 C C . VAL A 1 92 ? 16.230 6.459 -23.645 1.00 94.50 92 VAL A C 1
ATOM 678 O O . VAL A 1 92 ? 16.787 6.782 -24.695 1.00 94.50 92 VAL A O 1
ATOM 681 N N . LYS A 1 93 ? 16.040 5.171 -23.326 1.00 93.75 93 LYS A N 1
ATOM 682 C CA . LYS A 1 93 ? 16.474 4.065 -24.203 1.00 93.75 93 LYS A CA 1
ATOM 683 C C . LYS A 1 93 ? 15.779 4.111 -25.564 1.00 93.75 93 LYS A C 1
ATOM 685 O O . LYS A 1 93 ? 16.428 3.908 -26.589 1.00 93.75 93 LYS A O 1
ATOM 690 N N . VAL A 1 94 ? 14.478 4.393 -25.585 1.00 94.62 94 VAL A N 1
ATOM 691 C CA . VAL A 1 94 ? 13.700 4.533 -26.822 1.00 94.62 94 VAL A CA 1
ATOM 692 C C . VAL A 1 94 ? 14.211 5.702 -27.663 1.00 94.62 94 VAL A C 1
ATOM 694 O O . VAL A 1 94 ? 14.365 5.553 -28.875 1.00 94.62 94 VAL A O 1
ATOM 697 N N . ASP A 1 95 ? 14.522 6.841 -27.052 1.00 92.75 95 ASP A N 1
ATOM 698 C CA . ASP A 1 95 ? 15.036 8.004 -27.777 1.00 92.75 95 ASP A CA 1
ATOM 699 C C . ASP A 1 95 ? 16.441 7.768 -28.342 1.00 92.75 95 ASP A C 1
ATOM 701 O O . ASP A 1 95 ? 16.709 8.129 -29.492 1.00 92.75 95 ASP A O 1
ATOM 705 N N . VAL A 1 96 ? 17.303 7.052 -27.613 1.00 92.88 96 VAL A N 1
ATOM 706 C CA . VAL A 1 96 ? 18.593 6.582 -28.143 1.00 92.88 96 VAL A CA 1
ATOM 707 C C . VAL A 1 96 ? 18.385 5.660 -29.346 1.00 92.88 96 VAL A C 1
ATOM 709 O O . VAL A 1 96 ? 19.035 5.843 -30.374 1.00 92.88 96 VAL A O 1
ATOM 712 N N . LEU A 1 97 ? 17.453 4.705 -29.278 1.00 91.00 97 LEU A N 1
ATOM 713 C CA . LEU A 1 97 ? 17.155 3.813 -30.406 1.00 91.00 97 LEU A CA 1
ATOM 714 C C . LEU A 1 97 ? 16.616 4.571 -31.625 1.00 91.00 97 LEU A C 1
ATOM 716 O O . LEU A 1 97 ? 17.001 4.262 -32.754 1.00 91.00 97 LEU A O 1
ATOM 720 N N . LYS A 1 98 ? 15.767 5.588 -31.423 1.00 89.50 98 LYS A N 1
ATOM 721 C CA . LYS A 1 98 ? 15.313 6.472 -32.509 1.00 89.50 98 LYS A CA 1
ATOM 722 C C . LYS A 1 98 ? 16.493 7.199 -33.153 1.00 89.50 98 LYS A C 1
ATOM 724 O O . LYS A 1 98 ? 16.563 7.241 -34.380 1.00 89.50 98 LYS A O 1
ATOM 729 N N . LEU A 1 99 ? 17.421 7.727 -32.351 1.00 87.81 99 LEU A N 1
ATOM 730 C CA . LEU A 1 99 ? 18.614 8.418 -32.843 1.00 87.81 99 LEU A CA 1
ATOM 731 C C . LEU A 1 99 ? 19.521 7.477 -33.647 1.00 87.81 99 LEU A C 1
ATOM 733 O O . LEU A 1 99 ? 19.903 7.810 -34.767 1.00 87.81 99 LEU A O 1
ATOM 737 N N . VAL A 1 100 ? 19.813 6.286 -33.111 1.00 88.38 100 VAL A N 1
ATOM 738 C CA . VAL A 1 100 ? 20.615 5.250 -33.786 1.00 88.38 100 VAL A CA 1
ATOM 739 C C . VAL A 1 100 ? 19.969 4.847 -35.109 1.00 88.38 100 VAL A C 1
ATOM 741 O O . VAL A 1 100 ? 20.650 4.775 -36.130 1.00 88.38 100 VAL A O 1
ATOM 744 N N . ARG A 1 101 ? 18.644 4.651 -35.121 1.00 81.69 101 ARG A N 1
ATOM 745 C CA . ARG A 1 101 ? 17.883 4.357 -36.338 1.00 81.69 101 ARG A CA 1
ATOM 746 C C . ARG A 1 101 ? 18.041 5.472 -37.374 1.00 81.69 101 ARG A C 1
ATOM 748 O O . ARG A 1 101 ? 18.337 5.176 -38.525 1.00 81.69 101 ARG A O 1
ATOM 755 N N . CYS A 1 102 ? 17.868 6.736 -36.984 1.00 80.75 102 CYS A N 1
ATOM 756 C CA . CYS A 1 102 ? 18.050 7.878 -37.886 1.00 80.75 102 CYS A CA 1
ATOM 757 C C . CYS A 1 102 ? 19.481 7.958 -38.440 1.00 80.75 102 CYS A C 1
ATOM 759 O O . CYS A 1 102 ? 19.656 8.174 -39.635 1.00 80.75 102 CYS A O 1
ATOM 761 N N . ALA A 1 103 ? 20.497 7.741 -37.601 1.00 80.19 103 ALA A N 1
ATOM 762 C CA . ALA A 1 103 ? 21.894 7.730 -38.033 1.00 80.19 103 ALA A CA 1
ATOM 763 C C . ALA A 1 103 ? 22.178 6.599 -39.036 1.00 80.19 103 ALA A C 1
ATOM 765 O O . ALA A 1 103 ? 22.844 6.829 -40.045 1.00 80.19 103 ALA A O 1
ATOM 766 N N . ALA A 1 104 ? 21.625 5.404 -38.803 1.00 79.12 104 ALA A N 1
ATOM 767 C CA . ALA A 1 104 ? 21.725 4.285 -39.735 1.00 79.12 104 ALA A CA 1
ATOM 768 C C . ALA A 1 104 ? 21.056 4.602 -41.087 1.00 79.12 104 ALA A C 1
ATOM 770 O O . ALA A 1 104 ? 21.664 4.365 -42.126 1.00 79.12 104 ALA A O 1
ATOM 771 N N . TYR A 1 105 ? 19.861 5.212 -41.091 1.00 70.81 105 TYR A N 1
ATOM 772 C CA . TYR A 1 105 ? 19.201 5.674 -42.324 1.00 70.81 105 TYR A CA 1
ATOM 773 C C . TYR A 1 105 ? 20.064 6.670 -43.111 1.00 70.81 105 TYR A C 1
ATOM 775 O O . TYR A 1 105 ? 20.200 6.539 -44.326 1.00 70.81 105 TYR A O 1
ATOM 783 N N . SER A 1 106 ? 20.685 7.636 -42.429 1.00 71.94 106 SER A N 1
ATOM 784 C CA . SER A 1 106 ? 21.567 8.617 -43.073 1.00 71.94 106 SER A CA 1
ATOM 785 C C . SER A 1 106 ? 22.847 7.995 -43.645 1.00 71.94 106 SER A C 1
ATOM 787 O O . SER A 1 106 ? 23.378 8.506 -44.627 1.00 71.94 106 S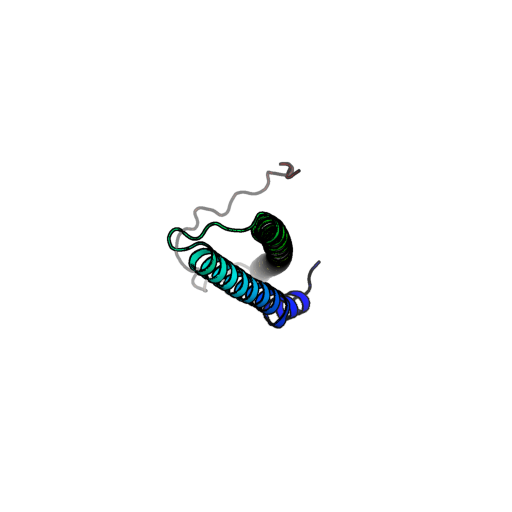ER A O 1
ATOM 789 N N . ALA A 1 107 ? 23.345 6.903 -43.055 1.00 70.50 107 ALA A N 1
ATOM 790 C CA . ALA A 1 107 ? 24.572 6.230 -43.487 1.00 70.50 107 ALA A CA 1
ATOM 791 C C . ALA A 1 107 ? 24.378 5.301 -44.700 1.00 70.50 107 ALA A C 1
ATOM 793 O O . ALA A 1 107 ? 25.312 5.111 -45.474 1.00 70.50 107 ALA A O 1
ATOM 794 N N . ILE A 1 108 ? 23.186 4.721 -44.870 1.00 66.88 108 ILE A N 1
ATOM 795 C CA . ILE A 1 108 ? 22.889 3.763 -45.952 1.00 66.88 108 ILE A CA 1
ATOM 796 C C . ILE A 1 108 ? 22.493 4.492 -47.258 1.00 66.88 108 ILE A C 1
ATOM 798 O O . ILE A 1 108 ? 22.546 3.904 -48.336 1.00 66.88 108 ILE A O 1
ATOM 802 N N . GLY A 1 109 ? 22.161 5.789 -47.190 1.00 55.28 109 GLY A N 1
ATOM 803 C CA . GLY A 1 109 ? 21.618 6.548 -48.323 1.00 55.28 109 GLY A CA 1
ATOM 804 C C . GLY A 1 109 ? 20.190 6.104 -48.690 1.00 55.28 109 GLY A C 1
ATOM 805 O O . GLY A 1 109 ? 19.692 5.113 -48.145 1.00 55.28 109 GLY A O 1
ATOM 806 N N . PRO A 1 110 ? 19.484 6.830 -49.581 1.00 52.50 110 PRO A N 1
ATOM 807 C CA . PRO A 1 110 ? 18.144 6.445 -50.010 1.00 52.50 110 PRO A CA 1
ATOM 808 C C . PRO A 1 110 ? 18.223 5.097 -50.731 1.00 52.50 110 PRO A C 1
ATOM 810 O O . PRO A 1 110 ? 18.709 4.998 -51.854 1.00 52.50 110 PRO A O 1
ATOM 813 N N . THR A 1 111 ? 17.790 4.041 -50.053 1.00 51.09 111 THR A N 1
ATOM 814 C CA . THR A 1 111 ? 17.637 2.712 -50.636 1.00 51.09 111 THR A CA 1
ATOM 815 C C . THR A 1 111 ? 16.162 2.523 -50.958 1.00 51.09 111 THR A C 1
ATOM 817 O O . THR A 1 111 ? 15.321 2.414 -50.065 1.00 51.09 111 THR A O 1
ATOM 820 N N . ASP A 1 112 ? 15.850 2.522 -52.253 1.00 49.28 112 ASP A N 1
ATOM 821 C CA . ASP A 1 112 ? 14.529 2.229 -52.811 1.00 49.28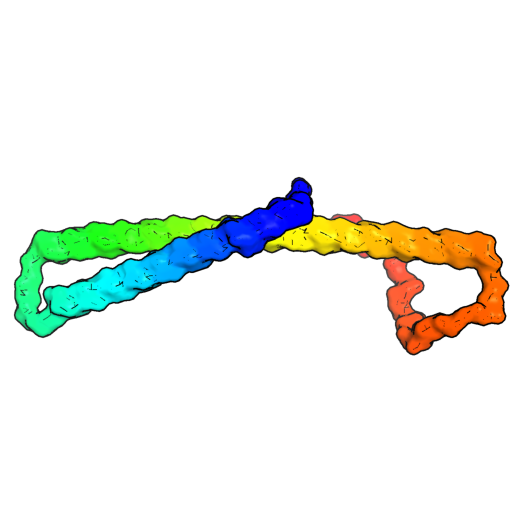 112 ASP A CA 1
ATOM 822 C C . ASP A 1 112 ? 14.159 0.757 -52.567 1.00 49.28 112 ASP A C 1
ATOM 824 O O . ASP A 1 112 ? 14.248 -0.053 -53.481 1.00 49.28 112 ASP A O 1
ATOM 828 N N . ALA A 1 113 ? 13.824 0.379 -51.328 1.00 51.56 113 ALA A N 1
ATOM 829 C CA . ALA A 1 113 ? 12.965 -0.763 -50.976 1.00 51.56 113 ALA A CA 1
ATOM 830 C C . ALA A 1 113 ? 13.134 -1.149 -49.499 1.00 51.56 113 ALA A C 1
ATOM 832 O O . ALA A 1 113 ? 13.973 -1.976 -49.162 1.00 51.56 113 ALA A O 1
ATOM 833 N N . TRP A 1 114 ? 12.271 -0.632 -48.627 1.00 45.12 114 TRP A N 1
ATOM 834 C CA . TRP A 1 114 ? 11.635 -1.416 -47.558 1.00 45.12 114 TRP A CA 1
ATOM 835 C C . TRP A 1 114 ? 10.314 -0.716 -47.195 1.00 45.12 114 TRP A C 1
ATOM 837 O O . TRP A 1 114 ? 10.256 0.516 -47.248 1.00 45.12 114 TRP A O 1
ATOM 847 N N . PRO A 1 115 ? 9.217 -1.439 -46.895 1.00 43.41 115 PRO A N 1
ATOM 848 C CA . PRO A 1 115 ? 7.915 -0.828 -46.713 1.00 43.41 115 PRO A CA 1
ATOM 849 C C . PRO A 1 115 ? 7.927 -0.028 -45.413 1.00 43.41 115 PRO A C 1
ATOM 851 O O . PRO A 1 115 ? 8.052 -0.573 -44.316 1.00 43.41 115 PRO A O 1
ATOM 854 N N . VAL A 1 116 ? 7.766 1.283 -45.553 1.00 48.19 116 VAL A N 1
ATOM 855 C CA . VAL A 1 116 ? 7.333 2.160 -44.468 1.00 48.19 116 VAL A CA 1
ATOM 856 C C . VAL A 1 116 ? 6.028 1.572 -43.916 1.00 48.19 116 VAL A C 1
ATOM 858 O O . VAL A 1 116 ? 5.125 1.307 -44.718 1.00 48.19 116 VAL A O 1
ATOM 861 N N . PRO A 1 117 ? 5.877 1.352 -42.595 1.00 42.44 117 PRO A N 1
ATOM 862 C CA . PRO A 1 117 ? 4.575 1.052 -42.027 1.00 42.44 117 PRO A CA 1
ATOM 863 C C . PRO A 1 117 ? 3.676 2.248 -42.323 1.00 42.44 117 PRO A C 1
ATOM 865 O O . PRO A 1 117 ? 3.811 3.331 -41.755 1.00 42.44 117 PRO A O 1
ATOM 868 N N . ASN A 1 118 ? 2.818 2.056 -43.311 1.00 43.75 118 ASN A N 1
ATOM 869 C CA . ASN A 1 118 ? 1.838 3.017 -43.745 1.00 43.75 118 ASN A CA 1
ATOM 870 C C . ASN A 1 118 ? 0.820 3.189 -42.616 1.00 43.75 118 ASN A C 1
ATOM 872 O O . ASN A 1 118 ? 0.067 2.256 -42.334 1.00 43.75 118 ASN A O 1
ATOM 876 N N . ARG A 1 119 ? 0.818 4.357 -41.972 1.00 40.56 119 ARG A N 1
ATOM 877 C CA . ARG A 1 119 ? -0.348 5.251 -41.860 1.00 40.56 119 ARG A CA 1
ATOM 878 C C . ARG A 1 119 ? -0.030 6.404 -40.907 1.00 40.56 119 ARG A C 1
ATOM 880 O O . ARG A 1 119 ? 0.471 6.197 -39.810 1.00 40.56 119 ARG A O 1
ATOM 887 N N . ASP A 1 120 ? -0.353 7.608 -41.364 1.00 40.53 120 ASP A N 1
ATOM 888 C CA . ASP A 1 120 ? -0.434 8.848 -40.584 1.00 40.53 120 ASP A CA 1
ATOM 889 C C . ASP A 1 120 ? 0.897 9.505 -40.192 1.00 40.53 120 ASP A C 1
ATOM 891 O O . ASP A 1 120 ? 1.187 9.832 -39.041 1.00 40.53 120 ASP A O 1
ATOM 895 N N . ALA A 1 121 ? 1.678 9.821 -41.225 1.00 42.38 121 ALA A N 1
ATOM 896 C CA . ALA A 1 121 ? 2.757 10.807 -41.202 1.00 42.38 121 ALA A CA 1
ATOM 897 C C . ALA A 1 121 ? 2.236 12.259 -41.049 1.00 42.38 121 ALA A C 1
ATOM 899 O O . ALA A 1 121 ? 2.580 13.128 -41.846 1.00 42.38 121 ALA A O 1
ATOM 900 N N . SER A 1 122 ? 1.425 12.533 -40.021 1.00 42.41 122 SER A N 1
ATOM 901 C CA . SER A 1 122 ? 0.864 13.874 -39.771 1.00 42.41 122 SER A CA 1
ATOM 902 C C . SER A 1 122 ? 1.371 14.559 -38.499 1.00 42.41 122 SER A C 1
ATOM 904 O O . SER A 1 122 ? 0.920 15.659 -38.219 1.00 42.41 122 SER A O 1
ATOM 906 N N . ASN A 1 123 ? 2.306 13.982 -37.729 1.00 40.97 123 ASN A N 1
ATOM 907 C CA . ASN A 1 123 ? 2.704 14.577 -36.436 1.00 40.97 123 ASN A CA 1
ATOM 908 C C . ASN A 1 123 ? 4.210 14.636 -36.125 1.00 40.97 123 ASN A C 1
ATOM 910 O O . ASN A 1 123 ? 4.587 14.837 -34.974 1.00 40.97 123 ASN A O 1
ATOM 914 N N . ILE A 1 124 ? 5.099 14.520 -37.116 1.00 46.31 124 ILE A N 1
ATOM 915 C CA . ILE A 1 124 ? 6.552 14.628 -36.874 1.00 46.31 124 ILE A CA 1
ATOM 916 C C . ILE A 1 124 ? 7.117 15.883 -37.536 1.00 46.31 124 ILE A C 1
ATOM 918 O O . ILE A 1 124 ? 7.974 15.782 -38.397 1.00 46.31 124 ILE A O 1
ATOM 922 N N . ILE A 1 125 ? 6.640 17.059 -37.118 1.00 45.56 125 ILE A N 1
ATOM 923 C CA . ILE A 1 125 ? 7.480 18.255 -36.933 1.00 45.56 125 ILE A CA 1
ATOM 924 C C . ILE A 1 125 ? 6.864 19.072 -35.790 1.00 45.56 125 ILE A C 1
ATOM 926 O O . ILE A 1 125 ? 5.987 19.900 -36.002 1.00 45.56 125 ILE A O 1
ATOM 930 N N . LEU A 1 126 ? 7.350 18.861 -34.570 1.00 39.31 126 LEU A N 1
ATOM 931 C CA . LEU A 1 126 ? 7.361 19.895 -33.534 1.00 39.31 126 LEU A CA 1
ATOM 932 C C . LEU A 1 126 ? 8.684 19.762 -32.783 1.00 39.31 126 LEU A C 1
ATOM 934 O O . LEU A 1 126 ? 8.812 19.101 -31.756 1.00 39.31 126 LEU A O 1
ATOM 938 N N . LEU A 1 127 ? 9.708 20.353 -33.396 1.00 43.16 127 LEU A N 1
ATOM 939 C CA . LEU A 1 127 ? 10.934 20.741 -32.717 1.00 43.16 127 LEU A CA 1
ATOM 940 C C . LEU A 1 127 ? 10.597 21.829 -31.687 1.00 43.16 127 LEU A C 1
ATOM 942 O O . LEU A 1 127 ? 9.900 22.783 -32.013 1.00 43.16 127 LEU A O 1
ATOM 946 N N . ALA A 1 128 ? 11.166 21.680 -30.491 1.00 46.12 128 ALA A N 1
ATOM 947 C CA . ALA A 1 128 ? 11.500 22.739 -29.538 1.00 46.12 128 ALA A CA 1
ATOM 948 C C . ALA A 1 128 ? 10.386 23.729 -29.130 1.00 46.12 128 ALA A C 1
ATOM 950 O O . ALA A 1 128 ? 10.161 24.725 -29.803 1.00 46.12 128 ALA A O 1
ATOM 951 N N . SER A 1 129 ? 9.801 23.535 -27.940 1.00 42.34 129 SER A N 1
ATOM 952 C CA . SER A 1 129 ? 9.546 24.601 -26.948 1.00 42.34 129 SER A CA 1
ATOM 953 C C . SER A 1 129 ? 8.683 24.064 -25.802 1.00 42.34 129 SER A C 1
ATOM 955 O O . SER A 1 129 ? 7.473 23.961 -25.943 1.00 42.34 129 SER A O 1
ATOM 957 N N . THR A 1 130 ? 9.309 23.722 -24.675 1.00 41.16 130 THR A N 1
ATOM 958 C CA . THR A 1 130 ? 8.958 24.262 -23.348 1.00 41.16 130 THR A CA 1
ATOM 959 C C . THR A 1 130 ? 10.031 23.840 -22.352 1.00 41.16 130 THR A C 1
ATOM 961 O O . THR A 1 130 ? 9.833 22.995 -21.481 1.00 41.16 130 THR A O 1
ATOM 964 N N . SER A 1 131 ? 11.182 24.495 -22.452 1.00 49.00 131 SER A N 1
ATOM 965 C CA . SER A 1 131 ? 11.911 24.889 -21.254 1.00 49.00 131 SER A CA 1
ATOM 966 C C . SER A 1 131 ? 10.954 25.755 -20.426 1.00 49.00 131 SER A C 1
ATOM 968 O O . SER A 1 131 ? 10.532 26.815 -20.881 1.00 49.00 131 SER A O 1
ATOM 970 N N . GLY A 1 132 ? 10.574 25.295 -19.236 1.00 46.56 132 GLY A N 1
ATOM 971 C CA . GLY A 1 132 ? 9.875 26.117 -18.249 1.00 46.56 132 GLY A CA 1
ATOM 972 C C . GLY A 1 132 ? 8.362 25.920 -18.158 1.00 46.56 132 GLY A C 1
ATOM 973 O O . GLY A 1 132 ? 7.579 26.742 -18.631 1.00 46.5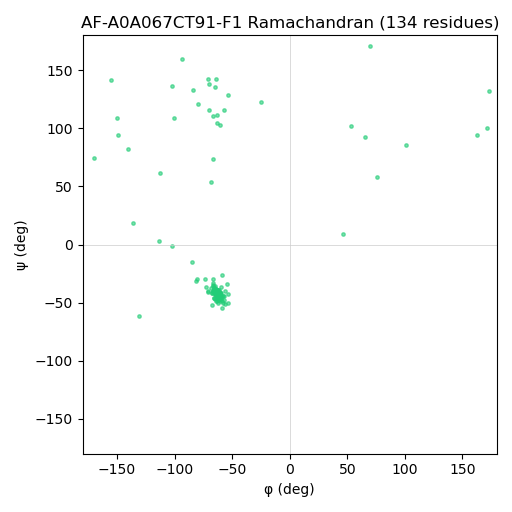6 132 GLY A O 1
ATOM 974 N N . ARG A 1 133 ? 7.941 24.925 -17.371 1.00 40.62 133 ARG A N 1
ATOM 975 C CA . ARG A 1 133 ? 6.814 25.128 -16.453 1.00 40.62 133 ARG A CA 1
ATOM 976 C C . ARG A 1 133 ? 6.958 24.251 -15.208 1.00 40.62 133 ARG A C 1
ATOM 978 O O . ARG A 1 133 ? 6.866 23.036 -15.257 1.00 40.62 133 ARG A O 1
ATOM 985 N N . ARG A 1 134 ? 7.248 24.962 -14.117 1.00 46.62 134 ARG A N 1
ATOM 986 C CA . ARG A 1 134 ? 7.251 24.588 -12.699 1.00 46.62 134 ARG A CA 1
ATOM 987 C C . ARG A 1 134 ? 6.313 23.419 -12.372 1.00 46.62 134 ARG A C 1
ATOM 989 O O . ARG A 1 134 ? 5.103 23.565 -12.515 1.00 46.62 134 ARG A O 1
ATOM 996 N N . CYS A 1 135 ? 6.870 22.363 -11.796 1.00 35.25 135 CYS A N 1
ATOM 997 C CA . CYS A 1 135 ? 6.247 21.705 -10.652 1.00 35.25 135 CYS A CA 1
ATOM 998 C C . CYS A 1 135 ? 7.020 22.173 -9.411 1.00 35.25 135 CYS A C 1
ATOM 1000 O O . CYS A 1 135 ? 8.228 22.396 -9.498 1.00 35.25 135 CYS A O 1
ATOM 1002 N N . ARG A 1 136 ? 6.271 22.503 -8.358 1.00 39.75 136 ARG A N 1
ATOM 1003 C CA . ARG A 1 136 ? 6.764 23.102 -7.111 1.00 39.75 136 ARG A CA 1
ATOM 1004 C C . ARG A 1 136 ? 7.709 22.177 -6.366 1.00 39.75 136 ARG A C 1
ATOM 1006 O O . ARG A 1 136 ? 7.474 20.956 -6.446 1.00 39.75 136 ARG A O 1
#

Mean predicted aligned error: 12.8 Å

Secondary structure (DSSP, 8-state):
---HHHHHHIIIIIHHHHHHHHHHHHHHHHHHHHHHHHHH-SS----HHHHHHHHHHHHHHHHHHHHHHHHHHHHHHHHHHHHHHHHHHHHHHHHHHHHHHHHHHHHH---S------S---S-------------